Protein AF-A0A9D9C5Q1-F1 (afdb_monomer)

Radius of gyration: 19.83 Å; Cα contacts (8 Å, |Δi|>4): 151; chains: 1; bounding box: 40×35×52 Å

Nearest PDB structures (foldseek):
  8j2n-assembly2_B  TM=6.929E-01  e=1.175E-03  Mycobacterium tuberculosis H37Rv
  8a7z-assembly1_A  TM=4.307E-01  e=1.878E+00  Streptomyces virginiae
  5vn2-assembly1_D  TM=3.916E-01  e=8.211E+00  Brucella melitensis bv. 1 str. 16M

Structure (mmCIF, N/CA/C/O backbone):
data_AF-A0A9D9C5Q1-F1
#
_entry.id   AF-A0A9D9C5Q1-F1
#
loop_
_atom_site.group_PDB
_atom_site.id
_atom_site.type_symbol
_atom_site.label_atom_id
_atom_site.label_alt_id
_atom_site.label_comp_id
_atom_site.label_asym_id
_atom_site.label_entity_id
_atom_site.label_seq_id
_atom_site.pdbx_PDB_ins_code
_atom_site.Cartn_x
_atom_site.Cartn_y
_atom_site.Cartn_z
_atom_site.occupancy
_atom_site.B_iso_or_equiv
_atom_site.auth_seq_id
_atom_site.auth_comp_id
_atom_site.auth_asym_id
_atom_site.auth_atom_id
_atom_site.pdbx_PDB_model_num
ATOM 1 N N . HIS A 1 1 ? 6.067 -9.256 15.763 1.00 50.44 1 HIS A N 1
ATOM 2 C CA . HIS A 1 1 ? 7.340 -8.553 16.052 1.00 50.44 1 HIS A CA 1
ATOM 3 C C . HIS A 1 1 ? 7.356 -8.107 17.513 1.00 50.44 1 HIS A C 1
ATOM 5 O O . HIS A 1 1 ? 6.442 -7.388 17.884 1.00 50.44 1 HIS A O 1
ATOM 11 N N . LEU A 1 2 ? 8.355 -8.507 18.315 1.00 52.69 2 LEU A N 1
ATOM 12 C CA . LEU A 1 2 ? 8.392 -8.257 19.772 1.00 52.69 2 LEU A CA 1
ATOM 13 C C . LEU A 1 2 ? 8.760 -6.809 20.161 1.00 52.69 2 LEU A C 1
ATOM 15 O O . LEU A 1 2 ? 8.207 -6.280 21.116 1.00 52.69 2 LEU A O 1
ATOM 19 N N . LEU A 1 3 ? 9.631 -6.132 19.400 1.00 58.59 3 LEU A N 1
ATOM 20 C CA . LEU A 1 3 ? 10.064 -4.756 19.695 1.00 58.59 3 LEU A CA 1
ATOM 21 C C . LEU A 1 3 ? 9.799 -3.812 18.507 1.00 58.59 3 LEU A C 1
ATOM 23 O O . LEU A 1 3 ? 10.352 -3.967 17.411 1.00 58.59 3 LEU A O 1
ATOM 27 N N . ALA A 1 4 ? 8.937 -2.812 18.720 1.00 66.44 4 ALA A N 1
ATOM 28 C CA . ALA A 1 4 ? 8.548 -1.796 17.736 1.00 66.44 4 ALA A CA 1
ATOM 29 C C . ALA A 1 4 ? 9.406 -0.520 17.856 1.00 66.44 4 ALA A C 1
ATOM 31 O O . ALA A 1 4 ? 8.889 0.568 18.095 1.00 66.44 4 ALA A O 1
ATOM 32 N N . LEU A 1 5 ? 10.730 -0.656 17.726 1.00 78.06 5 LEU A N 1
ATOM 33 C CA . LEU A 1 5 ? 11.672 0.438 18.014 1.00 78.06 5 LEU A CA 1
ATOM 34 C C . LEU A 1 5 ? 11.655 1.564 16.959 1.00 78.06 5 LEU A C 1
ATOM 36 O O . LEU A 1 5 ? 11.759 2.735 17.310 1.00 78.06 5 LEU A O 1
ATOM 40 N N . GLY A 1 6 ? 11.446 1.236 15.680 1.00 84.94 6 GLY A N 1
ATOM 41 C CA . GLY A 1 6 ? 11.397 2.219 14.587 1.00 84.94 6 GLY A CA 1
ATOM 42 C C . GLY A 1 6 ? 10.001 2.799 14.330 1.00 84.94 6 GLY A C 1
ATOM 43 O O . GLY A 1 6 ? 8.997 2.122 14.557 1.00 84.94 6 GLY A O 1
ATOM 44 N N . MET A 1 7 ? 9.931 4.020 13.780 1.00 88.00 7 MET A N 1
ATOM 45 C CA . MET A 1 7 ? 8.671 4.726 13.475 1.00 88.00 7 MET A CA 1
ATOM 46 C C . MET A 1 7 ? 7.692 3.864 12.668 1.00 88.00 7 MET A C 1
ATOM 48 O O . MET A 1 7 ? 6.537 3.729 13.055 1.00 88.00 7 MET A O 1
ATOM 52 N N . PHE A 1 8 ? 8.163 3.196 11.612 1.00 86.50 8 PHE A N 1
ATOM 53 C CA . PHE A 1 8 ? 7.335 2.284 10.816 1.00 86.50 8 PHE A CA 1
ATOM 54 C C . PHE A 1 8 ? 6.688 1.175 11.663 1.00 86.50 8 PHE A C 1
ATOM 56 O O . PHE A 1 8 ? 5.486 0.933 11.562 1.00 86.50 8 PHE A O 1
ATOM 63 N N . LYS A 1 9 ? 7.467 0.527 12.542 1.00 87.75 9 LYS A N 1
ATOM 64 C CA . LYS A 1 9 ? 6.955 -0.535 13.419 1.00 87.75 9 LYS A CA 1
ATOM 65 C C . LYS A 1 9 ? 5.952 0.016 14.435 1.00 87.75 9 LYS A C 1
ATOM 67 O O . LYS A 1 9 ? 4.977 -0.668 14.729 1.00 87.75 9 LYS A O 1
ATOM 72 N N . LYS A 1 10 ? 6.171 1.234 14.949 1.00 89.94 10 LYS A N 1
ATOM 73 C CA . LYS A 1 10 ? 5.225 1.916 15.847 1.00 89.94 10 LYS A CA 1
ATOM 74 C C . LYS A 1 10 ? 3.892 2.175 15.145 1.00 89.94 10 LYS A C 1
ATOM 76 O O . LYS A 1 10 ? 2.866 1.801 15.696 1.00 89.94 10 LYS A O 1
ATOM 81 N N . ILE A 1 11 ? 3.918 2.705 13.920 1.00 90.00 11 ILE A N 1
ATOM 82 C CA . ILE A 1 11 ? 2.708 2.945 13.115 1.00 90.00 11 ILE A CA 1
ATOM 83 C C . ILE A 1 11 ? 1.949 1.633 12.879 1.00 90.00 11 ILE A C 1
ATOM 85 O O . ILE A 1 11 ? 0.745 1.576 13.113 1.00 90.00 11 ILE A O 1
ATOM 89 N N . CYS A 1 12 ? 2.644 0.565 12.469 1.00 89.25 12 CYS A N 1
ATOM 90 C CA . CYS A 1 12 ? 2.008 -0.736 12.230 1.00 89.25 12 CYS A CA 1
ATOM 91 C C . CYS A 1 12 ? 1.373 -1.302 13.505 1.00 89.25 12 CYS A C 1
ATOM 93 O O . CYS A 1 12 ? 0.223 -1.716 13.493 1.00 89.25 12 CYS A O 1
ATOM 95 N N . ARG A 1 13 ? 2.100 -1.273 14.628 1.00 91.06 13 ARG A N 1
ATOM 96 C CA . ARG A 1 13 ? 1.579 -1.725 15.923 1.00 91.06 13 ARG A CA 1
ATOM 97 C C . ARG A 1 13 ? 0.355 -0.913 16.352 1.00 91.06 13 ARG A C 1
ATOM 99 O O . ARG A 1 13 ? -0.599 -1.477 16.872 1.00 91.06 13 ARG A O 1
ATOM 106 N N . ASN A 1 14 ? 0.406 0.407 16.194 1.00 91.56 14 ASN A N 1
ATOM 107 C CA . ASN A 1 14 ? -0.691 1.288 16.582 1.00 91.56 14 ASN A CA 1
ATOM 108 C C . ASN A 1 14 ? -1.922 1.058 15.689 1.00 91.56 14 ASN A C 1
ATOM 110 O O . ASN A 1 14 ? -3.032 1.028 16.207 1.00 91.56 14 ASN A O 1
ATOM 114 N N . SER A 1 15 ? -1.718 0.793 14.394 1.00 92.31 15 SER A N 1
ATOM 115 C CA . SER A 1 15 ? -2.785 0.422 13.453 1.00 92.31 15 SER A CA 1
ATOM 116 C C . SER A 1 15 ? -3.459 -0.902 13.841 1.00 92.31 15 SER A C 1
ATOM 118 O O . SER A 1 15 ? -4.678 -0.932 13.972 1.00 92.31 15 SER A O 1
ATOM 120 N N . ASP A 1 16 ? -2.685 -1.953 14.143 1.00 93.50 16 ASP A N 1
ATOM 121 C CA . ASP A 1 16 ? -3.217 -3.249 14.602 1.00 93.50 16 ASP A CA 1
ATOM 122 C C . ASP A 1 16 ? -4.010 -3.118 15.909 1.00 93.50 16 ASP A C 1
ATOM 124 O O . ASP A 1 16 ? -5.118 -3.641 16.021 1.00 93.50 16 ASP A O 1
ATOM 128 N N . ARG A 1 17 ? -3.476 -2.377 16.889 1.00 93.25 17 ARG A N 1
ATOM 129 C CA . ARG A 1 17 ? -4.165 -2.122 18.165 1.00 93.25 17 ARG A CA 1
ATOM 130 C C . ARG A 1 17 ? -5.497 -1.418 17.955 1.00 93.25 17 ARG A C 1
ATOM 132 O O . ARG A 1 17 ? -6.490 -1.793 18.574 1.00 93.25 17 ARG A O 1
ATOM 139 N N . LEU A 1 18 ? -5.500 -0.409 17.094 1.00 94.38 18 LEU A N 1
ATOM 140 C CA . LEU A 1 18 ? -6.678 0.387 16.807 1.00 94.38 18 LEU A CA 1
ATOM 141 C C . LEU A 1 18 ? -7.744 -0.433 16.062 1.00 94.38 18 LEU A C 1
ATOM 143 O O . LEU A 1 18 ? -8.906 -0.430 16.463 1.00 94.38 18 LEU A O 1
ATOM 147 N N . ALA A 1 19 ? -7.337 -1.220 15.063 1.00 94.88 19 ALA A N 1
ATOM 148 C CA . ALA A 1 19 ? -8.210 -2.144 14.342 1.00 94.88 19 ALA A CA 1
ATOM 149 C C . ALA A 1 19 ? -8.830 -3.210 15.263 1.00 94.88 19 ALA A C 1
ATOM 151 O O . ALA A 1 19 ? -10.034 -3.452 15.206 1.00 94.88 19 ALA A O 1
ATOM 152 N N . ARG A 1 20 ? -8.034 -3.812 16.157 1.00 95.25 20 ARG A N 1
ATOM 153 C CA . ARG A 1 20 ? -8.524 -4.767 17.165 1.00 95.25 20 ARG A CA 1
ATOM 154 C C . ARG A 1 20 ? -9.552 -4.133 18.090 1.00 95.25 20 ARG A C 1
ATOM 156 O O . ARG A 1 20 ? -10.602 -4.725 18.312 1.00 95.25 20 ARG A O 1
ATOM 163 N N . ARG A 1 21 ? -9.272 -2.927 18.597 1.00 95.50 21 ARG A N 1
ATOM 164 C CA . ARG A 1 21 ? -10.190 -2.207 19.490 1.00 95.50 21 ARG A CA 1
ATOM 165 C C . ARG A 1 21 ? -11.518 -1.909 18.799 1.00 95.50 21 ARG A C 1
ATOM 167 O O . ARG A 1 21 ? -12.564 -2.148 19.388 1.00 95.50 21 ARG A O 1
ATOM 174 N N . ALA A 1 22 ? -11.474 -1.459 17.547 1.00 96.19 22 ALA A N 1
ATOM 175 C CA . ALA A 1 22 ? -12.665 -1.233 16.731 1.00 96.19 22 ALA A CA 1
ATOM 176 C C . ALA A 1 22 ? -13.520 -2.497 16.516 1.00 96.19 22 ALA A C 1
ATOM 178 O O . ALA A 1 22 ? -14.720 -2.395 16.293 1.00 96.19 22 ALA A O 1
ATOM 179 N N . LEU A 1 23 ? -12.912 -3.682 16.599 1.00 96.00 23 LEU A N 1
ATOM 180 C CA . LEU A 1 23 ? -13.581 -4.979 16.476 1.00 96.00 23 LEU A CA 1
ATOM 181 C C . LEU A 1 23 ? -13.872 -5.647 17.831 1.00 96.00 23 LEU A C 1
ATOM 183 O O . LEU A 1 23 ? -14.248 -6.815 17.862 1.00 96.00 23 LEU A O 1
ATOM 187 N N . GLY A 1 24 ? -13.659 -4.955 18.958 1.00 96.06 24 GLY A N 1
ATOM 188 C CA . GLY A 1 24 ? -13.849 -5.526 20.298 1.00 96.06 24 GLY A CA 1
ATOM 189 C C . GLY A 1 24 ? -12.860 -6.646 20.655 1.00 96.06 24 GLY A C 1
ATOM 190 O O . GLY A 1 24 ? -13.086 -7.412 21.590 1.00 96.06 24 GLY A O 1
ATOM 191 N N . MET A 1 25 ? -11.754 -6.768 19.920 1.00 95.75 25 MET A N 1
ATOM 192 C CA . MET A 1 25 ? -10.751 -7.809 20.129 1.00 95.75 25 MET A CA 1
ATOM 193 C C . MET A 1 25 ? -9.762 -7.422 21.231 1.00 95.75 25 MET A C 1
ATOM 195 O O . MET A 1 25 ? -9.384 -6.258 21.386 1.00 95.75 25 MET A O 1
ATOM 199 N N . LYS A 1 26 ? -9.247 -8.429 21.946 1.00 93.94 26 LYS A N 1
ATOM 200 C CA . LYS A 1 26 ? -8.183 -8.226 22.936 1.00 93.94 26 LYS A CA 1
ATOM 201 C C . LYS A 1 26 ? -6.887 -7.723 22.268 1.00 93.94 26 LYS A C 1
ATOM 203 O O . LYS A 1 26 ? -6.571 -8.132 21.141 1.00 93.94 26 LYS A O 1
ATOM 208 N N . PRO A 1 27 ? -6.097 -6.882 22.961 1.00 89.56 27 PRO A N 1
ATOM 209 C CA . PRO A 1 27 ? -4.765 -6.499 22.508 1.00 89.56 27 PRO A CA 1
ATOM 210 C C . PRO A 1 27 ? -3.864 -7.718 22.289 1.00 89.56 27 PRO A C 1
ATOM 212 O O . PRO A 1 27 ? -3.971 -8.717 22.996 1.00 89.56 27 PRO A O 1
ATOM 215 N N . SER A 1 28 ? -2.934 -7.611 21.339 1.00 88.25 28 SER A N 1
ATOM 216 C CA . SER A 1 28 ? -1.934 -8.644 21.061 1.00 88.25 28 SER A CA 1
ATOM 217 C C . SER A 1 28 ? -0.524 -8.046 21.080 1.00 88.25 28 SER A C 1
ATOM 219 O O . SER A 1 28 ? -0.319 -6.947 20.552 1.00 88.25 28 SER A O 1
ATOM 221 N N . PRO A 1 29 ? 0.478 -8.749 21.641 1.00 83.12 29 PRO A N 1
ATOM 222 C CA . PRO A 1 29 ? 1.881 -8.376 21.471 1.00 83.12 29 PRO A CA 1
ATOM 223 C C . PRO A 1 29 ? 2.390 -8.689 20.053 1.00 83.12 29 PRO A C 1
ATOM 225 O O . PRO A 1 29 ? 3.434 -8.189 19.631 1.00 83.12 29 PRO A O 1
ATOM 228 N N . ILE A 1 30 ? 1.653 -9.506 19.294 1.00 84.19 30 ILE A N 1
ATOM 229 C CA . ILE A 1 30 ? 1.976 -9.909 17.928 1.00 84.19 30 ILE A CA 1
ATOM 230 C C . ILE A 1 30 ? 1.000 -9.231 16.968 1.00 84.19 30 ILE A C 1
ATOM 232 O O . ILE A 1 30 ? -0.203 -9.489 16.999 1.00 84.19 30 ILE A O 1
ATOM 236 N N . PHE A 1 31 ? 1.547 -8.411 16.078 1.00 83.62 31 PHE A N 1
ATOM 237 C CA . PHE A 1 31 ? 0.837 -7.869 14.928 1.00 83.62 31 PHE A CA 1
ATOM 238 C C . PHE A 1 31 ? 1.415 -8.452 13.637 1.00 83.62 31 PHE A C 1
ATOM 240 O O . PHE A 1 31 ? 2.629 -8.675 13.520 1.00 83.62 31 PHE A O 1
ATOM 247 N N . MET A 1 32 ? 0.523 -8.706 12.686 1.00 73.62 32 MET A N 1
ATOM 248 C CA . MET A 1 32 ? 0.842 -9.155 11.336 1.00 73.62 32 MET A CA 1
ATOM 249 C C . MET A 1 32 ? 1.029 -7.934 10.439 1.00 73.62 32 MET A C 1
ATOM 251 O O . MET A 1 32 ? 0.356 -6.924 10.610 1.00 73.62 32 MET A O 1
ATOM 255 N N . ARG A 1 33 ? 1.932 -8.014 9.460 1.00 80.19 33 ARG A N 1
ATOM 256 C CA . ARG A 1 33 ? 2.059 -6.975 8.433 1.00 80.19 33 ARG A CA 1
ATOM 257 C C . ARG A 1 33 ? 1.942 -7.607 7.065 1.00 80.19 33 ARG A C 1
ATOM 259 O O . ARG A 1 33 ? 2.845 -8.305 6.609 1.00 80.19 33 ARG A O 1
ATOM 266 N N . GLN A 1 34 ? 0.829 -7.326 6.406 1.00 70.12 34 GLN A N 1
ATOM 267 C CA . GLN A 1 34 ? 0.617 -7.773 5.041 1.00 70.12 34 GLN A CA 1
ATOM 268 C C . GLN A 1 34 ? 1.532 -7.051 4.062 1.00 70.12 34 GLN A C 1
ATOM 270 O O . GLN A 1 34 ? 1.952 -5.907 4.281 1.00 70.12 34 GLN A O 1
ATOM 275 N N . GLN A 1 35 ? 1.802 -7.728 2.949 1.00 67.81 35 GLN A N 1
ATOM 276 C CA . GLN A 1 35 ? 2.536 -7.148 1.838 1.00 67.81 35 GLN A CA 1
ATOM 277 C C . GLN A 1 35 ? 1.718 -6.006 1.228 1.00 67.81 35 GLN A C 1
ATOM 279 O O . GLN A 1 35 ? 0.567 -6.189 0.853 1.00 67.81 35 GLN A O 1
ATOM 284 N N . HIS A 1 36 ? 2.329 -4.827 1.120 1.00 65.94 36 HIS A N 1
ATOM 285 C CA . HIS A 1 36 ? 1.654 -3.591 0.711 1.00 65.94 36 HIS A CA 1
ATOM 286 C C . HIS A 1 36 ? 1.067 -3.626 -0.712 1.00 65.94 36 HIS A C 1
ATOM 288 O O . HIS A 1 36 ? 0.181 -2.840 -1.010 1.00 65.94 36 HIS A O 1
ATOM 294 N N . ILE A 1 37 ? 1.542 -4.528 -1.577 1.00 63.75 37 ILE A N 1
ATOM 295 C CA . ILE A 1 37 ? 1.176 -4.576 -3.004 1.00 63.75 37 ILE A CA 1
ATOM 296 C C . ILE A 1 37 ? -0.200 -5.225 -3.226 1.00 63.75 37 ILE A C 1
ATOM 298 O O . ILE A 1 37 ? -0.836 -4.982 -4.244 1.00 63.75 37 ILE A O 1
ATOM 302 N N . CYS A 1 38 ? -0.674 -6.052 -2.289 1.00 66.31 38 CYS A N 1
ATOM 303 C CA . CYS A 1 38 ? -1.861 -6.891 -2.495 1.00 66.31 38 CYS A CA 1
ATOM 304 C C . CYS A 1 38 ? -2.876 -6.777 -1.363 1.00 66.31 38 CYS A C 1
ATOM 306 O O . CYS A 1 38 ? -3.570 -7.746 -1.071 1.00 66.31 38 CYS A O 1
ATOM 308 N N . ALA A 1 39 ? -2.920 -5.638 -0.682 1.00 70.88 39 ALA A N 1
ATOM 309 C CA . ALA A 1 39 ? -3.894 -5.415 0.371 1.00 70.88 39 ALA A CA 1
ATOM 310 C C . ALA A 1 39 ? -5.105 -4.692 -0.238 1.00 70.88 39 ALA A C 1
ATOM 312 O O . ALA A 1 39 ? -5.027 -3.475 -0.431 1.00 70.88 39 ALA 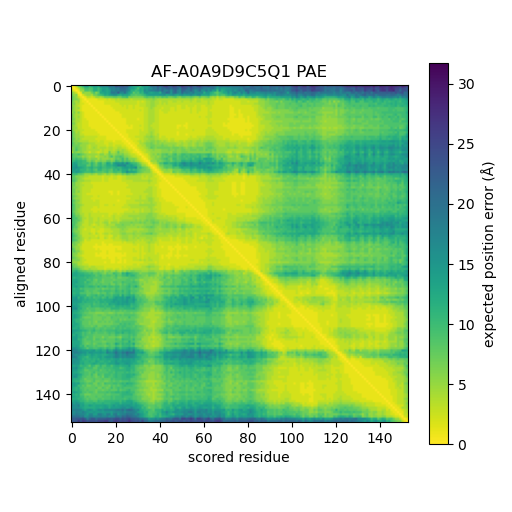A O 1
ATOM 313 N N . PRO A 1 40 ? -6.195 -5.397 -0.607 1.00 71.88 40 PRO A N 1
ATOM 314 C CA . PRO A 1 40 ? -7.395 -4.717 -1.068 1.00 71.88 40 PRO A CA 1
ATOM 315 C C . PRO A 1 40 ? -7.922 -3.841 0.071 1.00 71.88 40 PRO A C 1
ATOM 317 O O . PRO A 1 40 ? -8.038 -4.302 1.202 1.00 71.88 40 PRO A O 1
ATOM 320 N N . MET A 1 41 ? -8.237 -2.583 -0.227 1.00 85.38 41 MET A N 1
ATOM 321 C CA . MET A 1 41 ? -8.990 -1.712 0.676 1.00 85.38 41 MET A CA 1
ATOM 322 C C . MET A 1 41 ? -10.401 -1.589 0.112 1.00 85.38 41 MET A C 1
ATOM 324 O O . MET A 1 41 ? -10.658 -0.781 -0.780 1.00 85.38 41 MET A O 1
ATOM 328 N N . LEU A 1 42 ? -11.311 -2.443 0.585 1.00 90.19 42 LEU A N 1
ATOM 329 C CA . LEU A 1 42 ? -12.717 -2.361 0.199 1.00 90.19 42 LEU A CA 1
ATOM 330 C C . LEU A 1 42 ? -13.277 -1.021 0.677 1.00 90.19 42 LEU A C 1
ATOM 332 O O . LEU A 1 42 ? -13.129 -0.657 1.846 1.00 90.19 42 LEU A O 1
ATOM 336 N N . ARG A 1 43 ? -13.934 -0.289 -0.229 1.00 93.50 43 ARG A N 1
ATOM 337 C CA . ARG A 1 43 ? -14.499 1.037 0.062 1.00 93.50 43 ARG A CA 1
ATOM 338 C C . ARG A 1 43 ? -15.437 0.990 1.264 1.00 93.50 43 ARG A C 1
ATOM 340 O O . ARG A 1 43 ? -15.293 1.803 2.168 1.00 93.50 43 ARG A O 1
ATOM 347 N N . THR A 1 44 ? -16.361 0.031 1.280 1.00 95.31 44 THR A N 1
ATOM 348 C CA . THR A 1 44 ? -17.364 -0.121 2.343 1.00 95.31 44 THR A CA 1
ATOM 349 C C . THR A 1 44 ? -16.709 -0.329 3.704 1.00 95.31 44 THR A C 1
ATOM 351 O O . THR A 1 44 ? -17.019 0.376 4.655 1.00 95.31 44 THR A O 1
ATOM 354 N N . GLU A 1 45 ? -15.730 -1.228 3.785 1.00 95.00 45 GLU A N 1
ATOM 355 C CA . GLU A 1 45 ? -15.009 -1.508 5.030 1.00 95.00 45 GLU A CA 1
ATOM 356 C C . GLU A 1 45 ? -14.164 -0.323 5.484 1.00 95.00 45 GLU A C 1
ATOM 358 O O . GLU A 1 45 ? -14.105 -0.014 6.673 1.00 95.00 45 GLU A O 1
ATOM 363 N N . SER A 1 46 ? -13.562 0.381 4.526 1.00 94.88 46 SER A N 1
ATOM 364 C CA . SER A 1 46 ? -12.770 1.572 4.812 1.00 94.88 46 SER A CA 1
ATOM 365 C C . SER A 1 46 ? -13.642 2.709 5.346 1.00 94.88 46 SER A C 1
ATOM 367 O O . SER A 1 46 ? -13.256 3.399 6.288 1.00 94.88 46 SER A O 1
ATOM 369 N N . GLN A 1 47 ? -14.844 2.869 4.788 1.00 96.75 47 GLN A N 1
ATOM 370 C CA . GLN A 1 47 ? -15.831 3.826 5.274 1.00 96.75 47 GLN A CA 1
ATOM 371 C C . GLN A 1 47 ? -16.327 3.456 6.673 1.00 96.75 47 GLN A C 1
ATOM 373 O O . GLN A 1 47 ? -16.418 4.332 7.527 1.00 96.75 47 GLN A O 1
ATOM 378 N N . ASN A 1 48 ? -16.603 2.175 6.927 1.00 96.75 48 ASN A N 1
ATOM 379 C CA . ASN A 1 48 ? -17.090 1.702 8.222 1.00 96.75 48 ASN A CA 1
ATOM 380 C C . ASN A 1 48 ? -16.100 2.024 9.347 1.00 96.75 48 ASN A C 1
ATOM 382 O O . ASN A 1 48 ? -16.475 2.640 10.345 1.00 96.75 48 ASN A O 1
ATOM 386 N N . ILE A 1 49 ? -14.825 1.660 9.173 1.00 96.38 49 ILE A N 1
ATOM 387 C CA . ILE A 1 49 ? -13.802 1.926 10.192 1.00 96.38 49 ILE A CA 1
ATOM 388 C C . ILE A 1 49 ? -13.501 3.421 10.335 1.00 96.38 49 ILE A C 1
ATOM 390 O O . ILE A 1 49 ? -13.265 3.885 11.449 1.00 96.38 49 ILE A O 1
ATOM 394 N N . TYR A 1 50 ? -13.560 4.189 9.240 1.00 96.50 50 TYR A N 1
ATOM 395 C CA . TYR A 1 50 ? -13.433 5.643 9.307 1.00 96.50 50 TYR A CA 1
ATOM 396 C C . TYR A 1 50 ? -14.564 6.262 10.126 1.00 96.50 50 TYR A C 1
ATOM 398 O O . TYR A 1 50 ? -14.292 7.068 11.005 1.00 96.50 50 TYR A O 1
ATOM 406 N N . THR A 1 51 ? -15.817 5.871 9.880 1.00 97.62 51 THR A N 1
ATOM 407 C CA . THR A 1 51 ? -16.971 6.372 10.636 1.00 97.62 51 THR A CA 1
ATOM 408 C C . THR A 1 51 ? -16.852 6.026 12.120 1.00 97.62 51 THR A C 1
ATOM 410 O O . THR A 1 51 ? -17.088 6.886 12.962 1.00 97.62 51 THR A O 1
ATOM 413 N N . LEU A 1 52 ? -16.432 4.800 12.446 1.00 97.06 52 LEU A N 1
ATOM 414 C CA . LEU A 1 52 ? -16.290 4.338 13.828 1.00 97.06 52 LEU A CA 1
ATOM 415 C C . LEU A 1 52 ? -15.185 5.071 14.606 1.00 97.06 52 LEU A C 1
ATOM 417 O O . LEU A 1 52 ? -15.313 5.280 15.807 1.00 97.06 52 LEU A O 1
ATOM 421 N N . LEU A 1 53 ? -14.091 5.434 13.935 1.00 96.56 53 LEU A N 1
ATOM 422 C CA . LEU A 1 53 ? -12.905 6.031 14.559 1.00 96.56 53 LEU A CA 1
ATOM 423 C C . LEU A 1 53 ? -12.684 7.488 14.147 1.00 96.56 53 LEU A C 1
ATOM 425 O O . LEU A 1 53 ? -11.573 8.006 14.279 1.00 96.56 53 LEU A O 1
ATOM 429 N N . LYS A 1 54 ? -13.723 8.141 13.621 1.00 96.12 54 LYS A N 1
ATOM 430 C CA . LYS A 1 54 ? -13.627 9.448 12.966 1.00 96.12 54 LYS A CA 1
ATOM 431 C C . LYS A 1 54 ? -12.909 10.467 13.842 1.00 96.12 54 LYS A C 1
ATOM 433 O O . LYS A 1 54 ? -11.952 11.087 13.386 1.00 96.12 54 LYS A O 1
ATOM 438 N N . ASP A 1 55 ? -13.339 10.593 15.090 1.00 95.62 55 ASP A N 1
ATOM 439 C CA . ASP A 1 55 ? -12.831 11.620 15.996 1.00 95.62 55 ASP A CA 1
ATOM 440 C C . ASP A 1 55 ? -11.348 11.417 16.312 1.00 95.62 55 ASP A C 1
ATOM 442 O O . ASP A 1 55 ? -10.575 12.366 16.247 1.00 95.62 55 ASP A O 1
ATOM 446 N N . GLU A 1 56 ? -10.915 10.179 16.549 1.00 93.50 56 GLU A N 1
ATOM 447 C CA . GLU A 1 56 ? -9.510 9.862 16.827 1.00 93.50 56 GLU A CA 1
ATOM 448 C C . GLU A 1 56 ? -8.621 10.000 15.587 1.00 93.50 56 GLU A C 1
ATOM 450 O O . GLU A 1 56 ? -7.482 10.465 15.674 1.00 93.50 56 GLU A O 1
ATOM 455 N N . ILE A 1 57 ? -9.133 9.623 14.409 1.00 94.25 57 ILE A N 1
ATOM 456 C CA . ILE A 1 57 ? -8.427 9.837 13.143 1.00 94.25 57 ILE A CA 1
ATOM 457 C C . ILE A 1 57 ? -8.205 11.336 12.944 1.00 94.25 57 ILE A C 1
ATOM 459 O O . ILE A 1 57 ? -7.067 11.749 12.717 1.00 94.25 57 ILE A O 1
ATOM 463 N N . LEU A 1 58 ? -9.259 12.146 13.070 1.00 94.88 58 LEU A N 1
ATOM 464 C CA . LEU A 1 58 ? -9.191 13.592 12.869 1.00 94.88 58 LEU A CA 1
ATOM 465 C C . LEU A 1 58 ? -8.326 14.283 13.928 1.00 94.88 58 LEU A C 1
ATOM 467 O O . LEU A 1 58 ? -7.497 15.120 13.576 1.00 94.88 58 LEU A O 1
ATOM 471 N N . SER A 1 59 ? -8.444 13.893 15.200 1.00 94.44 59 SER A N 1
ATOM 472 C CA . SER A 1 59 ? -7.639 14.464 16.286 1.00 94.44 59 SER A CA 1
ATOM 473 C C . SER A 1 59 ? -6.157 14.111 16.174 1.00 94.44 59 SER A C 1
ATOM 475 O O . SER A 1 59 ? -5.312 14.787 16.753 1.00 94.44 59 SER A O 1
ATOM 477 N N . SER A 1 60 ? -5.823 13.038 15.456 1.00 92.88 60 SER A N 1
ATOM 478 C CA . SER A 1 60 ? -4.437 12.623 15.259 1.00 92.88 60 SER A CA 1
ATOM 479 C C . SER A 1 60 ? -3.727 13.361 14.128 1.00 92.88 60 SER A C 1
ATOM 481 O O . SER A 1 60 ? -2.522 13.177 13.996 1.00 92.88 60 SER A O 1
ATOM 483 N N . LEU A 1 61 ? -4.418 14.139 13.285 1.00 91.75 61 LEU A N 1
ATOM 484 C CA . LEU A 1 61 ? -3.831 14.713 12.072 1.00 91.75 61 LEU A CA 1
ATOM 485 C C . LEU A 1 61 ? 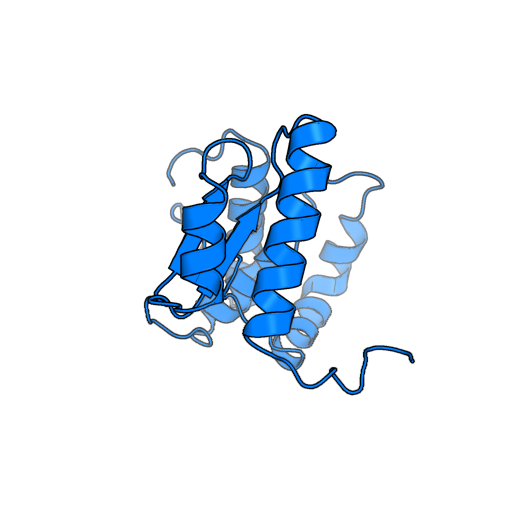-2.717 15.721 12.385 1.00 91.75 61 LEU A C 1
ATOM 487 O O . LEU A 1 61 ? -2.857 16.621 13.206 1.00 91.75 61 LEU A O 1
ATOM 491 N N . THR A 1 62 ? -1.600 15.587 11.674 1.00 92.56 62 THR A N 1
ATOM 492 C CA . THR A 1 62 ? -0.421 16.450 11.803 1.00 92.56 62 THR A CA 1
ATOM 493 C C . THR A 1 62 ? 0.103 16.837 10.423 1.00 92.56 62 THR A C 1
ATOM 495 O O . THR A 1 62 ? -0.120 16.122 9.447 1.00 92.56 62 THR A O 1
ATOM 498 N N . ARG A 1 63 ? 0.842 17.955 10.324 1.00 91.12 63 ARG A N 1
ATOM 499 C CA . ARG A 1 63 ? 1.439 18.410 9.047 1.00 91.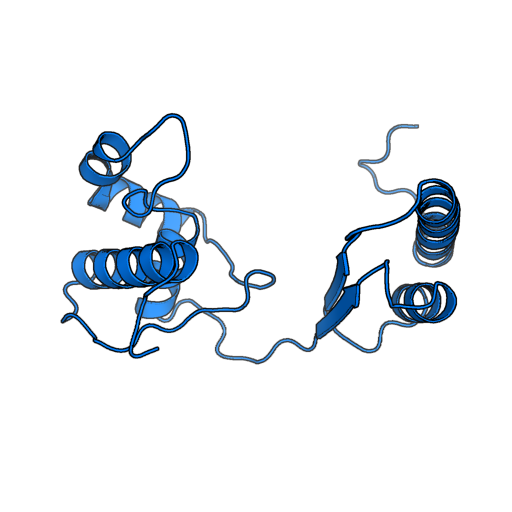12 63 ARG A CA 1
ATOM 500 C C . ARG A 1 63 ? 2.400 17.384 8.446 1.00 91.12 63 ARG A C 1
ATOM 502 O O . ARG A 1 63 ? 2.504 17.267 7.231 1.00 91.12 63 ARG A O 1
ATOM 509 N N . THR A 1 64 ? 3.118 16.661 9.299 1.00 88.00 64 THR A N 1
ATOM 510 C CA . THR A 1 64 ? 4.040 15.593 8.913 1.00 88.00 64 THR A CA 1
ATOM 511 C C . THR A 1 64 ? 3.657 14.303 9.614 1.00 88.00 64 THR A C 1
ATOM 513 O O . THR A 1 64 ? 3.078 14.321 10.699 1.00 88.00 64 THR A O 1
ATOM 516 N N . ARG A 1 65 ? 3.975 13.166 8.991 1.00 84.88 65 ARG A N 1
ATOM 517 C CA . ARG A 1 65 ? 3.647 11.859 9.557 1.00 84.88 65 ARG A CA 1
ATOM 518 C C . ARG A 1 65 ? 4.441 11.598 10.839 1.00 84.88 65 ARG A C 1
ATOM 520 O O . ARG A 1 65 ? 5.669 11.609 10.831 1.00 84.88 65 ARG A O 1
ATOM 527 N N . THR A 1 66 ? 3.729 11.243 11.892 1.00 89.69 66 THR A N 1
ATOM 528 C CA . THR A 1 66 ? 4.225 10.816 13.196 1.00 89.69 66 THR A CA 1
ATOM 529 C C . THR A 1 66 ? 3.848 9.355 13.462 1.00 89.69 66 THR A C 1
ATOM 531 O O . THR A 1 66 ? 3.174 8.696 12.669 1.00 89.69 66 THR A O 1
ATOM 534 N N . ALA A 1 67 ? 4.298 8.814 14.596 1.00 87.44 67 ALA A N 1
ATOM 535 C CA . ALA A 1 67 ? 3.935 7.462 15.011 1.00 87.44 67 ALA A CA 1
ATOM 536 C C . ALA A 1 67 ? 2.480 7.335 15.505 1.00 87.44 67 ALA A C 1
ATOM 538 O O . ALA A 1 67 ? 1.994 6.208 15.627 1.00 87.44 67 ALA A O 1
ATOM 539 N N . SER A 1 68 ? 1.813 8.446 15.833 1.00 86.75 68 SER A N 1
ATOM 540 C CA . SER A 1 68 ? 0.439 8.456 16.344 1.00 86.75 68 SER A CA 1
ATOM 541 C C . SER A 1 68 ? -0.612 8.530 15.242 1.00 86.75 68 SER A C 1
ATOM 543 O O . SER A 1 68 ? -1.737 8.118 15.498 1.00 86.75 68 SER A O 1
ATOM 545 N N . ASN A 1 69 ? -0.272 8.988 14.030 1.00 90.81 69 ASN A N 1
ATOM 546 C CA . ASN A 1 69 ? -1.251 9.026 1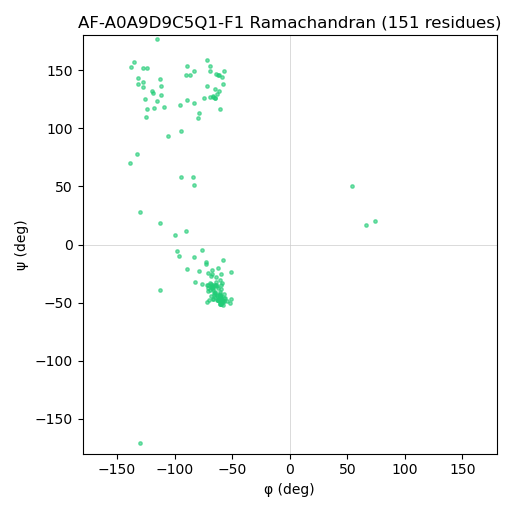2.946 1.00 90.81 69 ASN A CA 1
ATOM 547 C C . ASN A 1 69 ? -1.650 7.597 12.532 1.00 90.81 69 ASN A C 1
ATOM 549 O O . ASN A 1 69 ? -0.773 6.797 12.166 1.00 90.81 69 ASN A O 1
ATOM 553 N N . PRO A 1 70 ? -2.951 7.272 12.491 1.00 89.38 70 PRO A N 1
ATOM 554 C CA . PRO A 1 70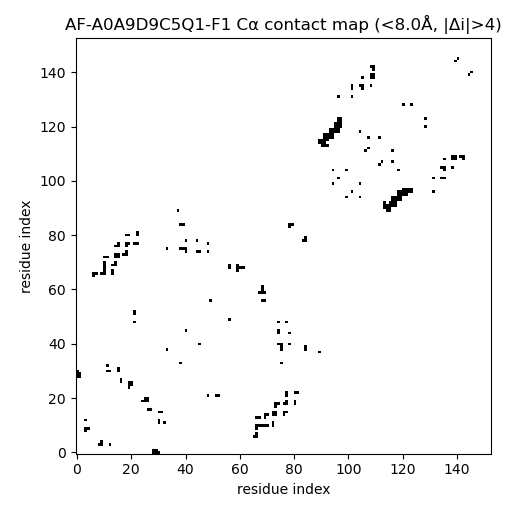 ? -3.448 6.170 11.693 1.00 89.38 70 PRO A CA 1
ATOM 555 C C . PRO A 1 70 ? -3.087 6.403 10.224 1.00 89.38 70 PRO A C 1
ATOM 557 O O . PRO A 1 70 ? -3.056 7.527 9.729 1.00 89.38 70 PRO A O 1
ATOM 560 N N . THR A 1 71 ? -2.777 5.324 9.518 1.00 90.12 71 THR A N 1
ATOM 561 C CA . THR A 1 71 ? -2.386 5.369 8.101 1.00 90.12 71 THR A CA 1
ATOM 562 C C . THR A 1 71 ? -3.205 4.348 7.319 1.00 90.12 71 THR A C 1
ATOM 564 O O . THR A 1 71 ? -4.094 3.709 7.886 1.00 90.12 71 THR A O 1
ATOM 567 N N . GLN A 1 72 ? -2.868 4.107 6.047 1.00 89.44 72 GLN A N 1
ATOM 568 C CA . GLN A 1 72 ? -3.482 3.041 5.250 1.00 89.44 72 GLN A CA 1
ATOM 569 C C . GLN A 1 72 ? -3.455 1.668 5.954 1.00 89.44 72 GLN A C 1
ATOM 571 O O . GLN A 1 72 ? -4.282 0.804 5.684 1.00 89.44 72 GLN A O 1
ATOM 576 N N . TYR A 1 73 ? -2.516 1.466 6.885 1.00 90.69 73 TYR A N 1
ATOM 577 C CA . TYR A 1 73 ? -2.403 0.231 7.652 1.00 90.69 73 TYR A CA 1
ATOM 578 C C . TYR A 1 73 ? -3.608 -0.046 8.551 1.00 90.69 73 TYR A C 1
ATOM 580 O O . TYR A 1 73 ? -3.964 -1.211 8.669 1.00 90.69 73 TYR A O 1
ATOM 588 N N . LEU A 1 74 ? -4.282 0.975 9.095 1.00 93.25 74 LEU A N 1
ATOM 589 C CA . LEU A 1 74 ? -5.498 0.785 9.898 1.00 93.25 74 LEU A CA 1
ATOM 590 C C . LEU A 1 74 ? -6.572 0.038 9.099 1.00 93.25 74 LEU A C 1
ATOM 592 O O . LEU A 1 74 ? -7.129 -0.948 9.572 1.00 93.25 74 LEU A O 1
ATOM 596 N N . PHE A 1 75 ? -6.829 0.492 7.875 1.00 92.81 75 PHE A N 1
ATOM 597 C CA . PHE A 1 75 ? -7.862 -0.072 7.007 1.00 92.81 75 PHE A CA 1
ATOM 598 C C . PHE A 1 75 ? -7.544 -1.518 6.612 1.00 92.81 75 PHE A C 1
ATOM 600 O O . PHE A 1 75 ? -8.417 -2.384 6.634 1.00 92.81 75 PHE A O 1
ATOM 607 N N . ILE A 1 76 ? -6.271 -1.794 6.322 1.00 91.12 76 ILE A N 1
ATOM 608 C CA . ILE A 1 76 ? -5.797 -3.139 5.980 1.00 91.12 76 ILE A CA 1
ATOM 609 C C . ILE A 1 76 ? -5.905 -4.079 7.186 1.00 91.12 76 ILE A C 1
ATOM 611 O O . ILE A 1 76 ? -6.398 -5.197 7.051 1.00 91.12 76 ILE A O 1
ATOM 615 N N . ASP A 1 77 ? -5.459 -3.635 8.362 1.00 91.50 77 ASP A N 1
ATOM 616 C CA . ASP A 1 77 ? -5.465 -4.453 9.576 1.00 91.50 77 ASP A CA 1
ATOM 617 C C . ASP A 1 77 ? -6.911 -4.720 10.038 1.00 91.50 77 ASP A C 1
ATOM 619 O O . ASP A 1 77 ? -7.226 -5.829 10.465 1.00 91.50 77 ASP A O 1
ATOM 623 N N . TYR A 1 78 ? -7.821 -3.753 9.870 1.00 93.38 78 TYR A N 1
ATOM 624 C CA . TYR A 1 78 ? -9.255 -3.925 10.124 1.00 93.38 78 TYR A CA 1
ATOM 625 C C . TYR A 1 78 ? -9.873 -5.011 9.238 1.00 93.38 78 TYR A C 1
ATOM 627 O O . TYR A 1 78 ? -10.488 -5.952 9.741 1.00 93.38 78 TYR A O 1
ATOM 635 N N . MET A 1 79 ? -9.654 -4.937 7.924 1.00 91.50 79 MET A N 1
ATOM 636 C CA . MET A 1 79 ? -10.137 -5.964 6.999 1.00 91.50 79 MET A CA 1
ATOM 637 C C . MET A 1 79 ? -9.514 -7.335 7.272 1.00 91.50 79 MET A C 1
ATOM 639 O O . MET A 1 79 ? -10.198 -8.353 7.158 1.00 91.50 79 MET A O 1
ATOM 643 N N . TYR A 1 80 ? -8.233 -7.371 7.650 1.00 89.94 80 TYR A N 1
ATOM 644 C CA . TYR A 1 80 ? -7.556 -8.609 8.021 1.00 89.94 80 TYR A CA 1
ATOM 645 C C . TYR A 1 80 ? -8.233 -9.280 9.213 1.00 89.94 80 TYR A C 1
ATOM 647 O O . TYR A 1 80 ? -8.580 -10.456 9.143 1.00 89.94 80 TYR A O 1
ATOM 655 N N . HIS A 1 81 ? -8.454 -8.522 10.288 1.00 91.44 81 HIS A N 1
ATOM 656 C CA . HIS A 1 81 ? -9.070 -9.034 11.509 1.00 91.44 81 HIS A CA 1
ATOM 657 C C . HIS A 1 81 ? -10.542 -9.419 11.317 1.00 91.44 81 HIS A C 1
ATOM 659 O O . HIS A 1 81 ? -11.018 -10.317 12.004 1.00 91.44 81 HIS A O 1
ATOM 665 N N . LYS A 1 82 ? -11.242 -8.826 10.339 1.00 91.62 82 LYS A N 1
ATOM 666 C CA . LYS A 1 82 ? -12.577 -9.271 9.895 1.00 91.62 82 LYS A CA 1
ATOM 667 C C . LYS A 1 82 ? -12.573 -10.533 9.022 1.00 91.62 82 LYS A C 1
ATOM 669 O O . LYS A 1 82 ? -13.645 -10.999 8.650 1.00 91.62 82 LYS A O 1
ATOM 674 N N . GLY A 1 83 ? -11.408 -11.067 8.651 1.00 89.50 83 GLY A N 1
ATOM 675 C CA . GLY A 1 83 ? -11.310 -12.232 7.766 1.00 89.50 83 GLY A CA 1
ATOM 676 C C . GLY A 1 83 ? -11.628 -11.931 6.297 1.00 89.50 83 GLY A C 1
ATOM 677 O O . GLY A 1 83 ? -11.922 -12.844 5.536 1.00 89.50 83 GLY A O 1
ATOM 678 N N . LEU A 1 84 ? -11.559 -10.664 5.874 1.00 87.88 84 LEU A N 1
ATOM 679 C CA . LEU A 1 84 ? -11.917 -10.229 4.515 1.00 87.88 84 LEU A CA 1
ATOM 680 C C . LEU A 1 84 ? -10.742 -10.260 3.530 1.00 87.88 84 LEU A C 1
ATOM 682 O O . LEU A 1 84 ? -10.821 -9.689 2.442 1.00 87.88 84 LEU A O 1
ATOM 686 N N . ILE A 1 85 ? -9.624 -10.873 3.916 1.00 82.12 85 ILE A N 1
ATOM 687 C CA . ILE A 1 85 ? -8.404 -10.878 3.110 1.00 82.12 85 ILE A CA 1
ATOM 688 C C . ILE A 1 85 ? -8.123 -12.283 2.603 1.00 82.12 85 ILE A C 1
ATOM 690 O O . ILE A 1 85 ? -8.226 -13.259 3.340 1.00 82.12 85 ILE A O 1
ATOM 694 N N . ILE A 1 86 ? -7.748 -12.358 1.325 1.00 74.38 86 ILE A N 1
ATOM 695 C CA . ILE A 1 86 ? -7.387 -13.600 0.650 1.00 74.38 86 ILE A CA 1
ATOM 696 C C . ILE A 1 86 ? -6.178 -14.206 1.366 1.00 74.38 86 ILE A C 1
ATOM 698 O O . ILE A 1 86 ? -5.090 -13.623 1.377 1.00 74.38 86 ILE A O 1
ATOM 702 N N . ASN A 1 87 ? -6.363 -15.390 1.946 1.00 75.44 87 ASN A N 1
ATOM 703 C CA . ASN A 1 87 ? -5.309 -16.130 2.634 1.00 75.44 87 ASN A CA 1
ATOM 704 C C . ASN A 1 87 ? -4.450 -16.935 1.645 1.00 75.44 87 ASN A C 1
ATOM 706 O O . ASN A 1 87 ? -4.255 -18.139 1.79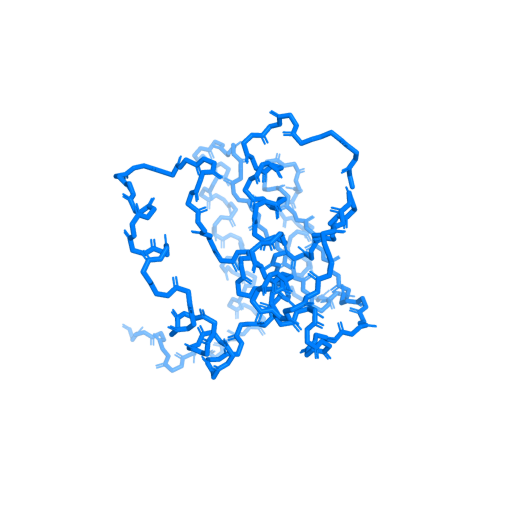0 1.00 75.44 87 ASN A O 1
ATOM 710 N N . GLU A 1 88 ? -3.955 -16.268 0.605 1.00 78.06 88 GLU A N 1
ATOM 711 C CA . GLU A 1 88 ? -3.129 -16.893 -0.420 1.00 78.06 88 GLU A CA 1
ATOM 712 C C . GLU A 1 88 ? -1.877 -16.074 -0.688 1.00 78.06 88 GLU A C 1
ATOM 714 O O . GLU A 1 88 ? -1.866 -14.839 -0.716 1.00 78.06 88 GLU A O 1
ATOM 719 N N . ARG A 1 89 ? -0.782 -16.784 -0.948 1.00 77.38 89 ARG A N 1
ATOM 720 C CA . ARG A 1 89 ? 0.457 -16.143 -1.358 1.00 77.38 89 ARG A CA 1
ATOM 721 C C . ARG A 1 89 ? 0.389 -15.800 -2.841 1.00 77.38 89 ARG A C 1
ATOM 723 O O . ARG A 1 89 ? 0.554 -16.664 -3.697 1.00 77.38 89 ARG A O 1
ATOM 730 N N . ILE A 1 90 ? 0.286 -14.513 -3.153 1.00 81.50 90 ILE A N 1
ATOM 731 C CA . ILE A 1 90 ? 0.417 -14.046 -4.535 1.00 81.50 90 ILE A CA 1
ATOM 732 C C . ILE A 1 90 ? 1.893 -14.087 -4.951 1.00 81.50 90 ILE A C 1
ATOM 734 O O . ILE A 1 90 ? 2.781 -13.547 -4.279 1.00 81.50 90 ILE A O 1
ATOM 738 N N . SER A 1 91 ? 2.173 -14.759 -6.072 1.00 87.31 91 SER A N 1
ATOM 739 C CA . SER A 1 91 ? 3.528 -14.865 -6.608 1.00 87.31 91 SER A CA 1
ATOM 740 C C . SER A 1 91 ? 3.996 -13.506 -7.136 1.00 87.31 91 SER A C 1
ATOM 742 O O . SER A 1 91 ? 3.321 -12.860 -7.938 1.00 87.31 91 SER A O 1
ATOM 744 N N . LYS A 1 92 ? 5.166 -13.057 -6.675 1.00 87.88 92 LYS A N 1
ATOM 745 C CA . LYS A 1 92 ? 5.670 -11.710 -6.960 1.00 87.88 92 LYS A CA 1
ATOM 746 C C . LYS A 1 92 ? 7.158 -11.698 -7.281 1.00 87.88 92 LYS A C 1
ATOM 748 O O . LYS A 1 92 ? 7.908 -12.535 -6.779 1.00 87.88 92 LYS A O 1
ATOM 753 N N . GLN A 1 93 ? 7.584 -10.709 -8.056 1.00 89.69 93 GLN A N 1
ATOM 754 C CA . GLN A 1 93 ? 8.978 -10.409 -8.372 1.00 89.69 93 GLN A CA 1
ATOM 755 C C . GLN A 1 93 ? 9.267 -8.941 -8.062 1.00 89.69 93 GLN A C 1
ATOM 757 O O . GLN A 1 93 ? 8.447 -8.080 -8.359 1.00 89.69 93 GLN A O 1
ATOM 762 N N . HIS A 1 94 ? 10.398 -8.664 -7.414 1.00 90.19 94 HIS A N 1
ATOM 763 C CA . HIS A 1 94 ? 10.820 -7.304 -7.072 1.00 90.19 94 HIS A CA 1
ATOM 764 C C . HIS A 1 94 ? 12.159 -7.018 -7.736 1.00 90.19 94 HIS A C 1
ATOM 766 O O . HIS A 1 94 ? 13.086 -7.822 -7.630 1.00 90.19 94 HIS A O 1
ATOM 772 N N . PHE A 1 95 ? 12.252 -5.867 -8.385 1.00 90.88 95 PHE A N 1
ATOM 773 C CA . PHE A 1 95 ? 13.466 -5.328 -8.963 1.00 90.88 95 PHE A CA 1
ATOM 774 C C . PHE A 1 95 ? 13.792 -3.996 -8.291 1.00 90.88 95 PHE A C 1
ATOM 776 O O . PHE A 1 95 ? 12.937 -3.120 -8.168 1.00 90.88 95 PHE A O 1
ATOM 783 N N . SER A 1 96 ? 15.044 -3.856 -7.861 1.00 89.38 96 SER A N 1
ATOM 784 C CA . SER A 1 96 ? 15.647 -2.553 -7.590 1.00 89.38 96 SER A CA 1
ATOM 785 C C . SER A 1 96 ? 16.402 -2.140 -8.842 1.00 89.38 96 SER A C 1
ATOM 787 O O . SER A 1 96 ? 17.302 -2.865 -9.268 1.00 89.38 96 SER A O 1
ATOM 789 N N . ALA A 1 97 ? 16.034 -1.014 -9.439 1.00 85.12 97 ALA A N 1
ATOM 790 C CA . ALA A 1 97 ? 16.608 -0.518 -10.683 1.00 85.12 97 ALA A CA 1
ATOM 791 C C . ALA A 1 97 ? 18.127 -0.257 -10.583 1.00 85.12 97 ALA A C 1
ATOM 793 O O . ALA A 1 97 ? 18.862 -0.469 -11.549 1.00 85.12 97 ALA A O 1
ATOM 794 N N . ALA A 1 98 ? 18.621 0.104 -9.393 1.00 82.50 98 ALA A N 1
ATOM 795 C CA . ALA A 1 98 ? 20.055 0.246 -9.135 1.00 82.50 98 ALA A CA 1
ATOM 796 C C . ALA A 1 98 ? 20.844 -1.069 -9.252 1.00 82.50 98 ALA A C 1
ATOM 798 O O . ALA A 1 98 ? 22.031 -1.037 -9.556 1.00 82.50 98 ALA A O 1
ATOM 799 N N . VAL A 1 99 ? 20.213 -2.223 -9.011 1.00 85.31 99 VAL A N 1
ATOM 800 C CA . VAL A 1 99 ? 20.911 -3.523 -8.921 1.00 85.31 99 VAL A CA 1
ATOM 801 C C . VAL A 1 99 ? 20.545 -4.451 -10.075 1.00 85.31 99 VAL A C 1
ATOM 803 O O . VAL A 1 99 ? 21.381 -5.188 -10.589 1.00 85.31 99 VAL A O 1
ATOM 806 N N . ALA A 1 100 ? 19.281 -4.452 -10.486 1.00 87.25 100 ALA A N 1
ATOM 807 C CA . ALA A 1 100 ? 18.805 -5.305 -11.558 1.00 87.25 100 ALA A CA 1
ATOM 808 C C . ALA A 1 100 ? 19.340 -4.819 -12.909 1.00 87.25 100 ALA A C 1
ATOM 810 O O . ALA A 1 100 ? 19.312 -3.623 -13.198 1.00 87.25 100 ALA A O 1
ATOM 811 N N . SER A 1 101 ? 19.794 -5.756 -13.745 1.00 90.25 101 SER A N 1
ATOM 812 C CA . SER A 1 101 ? 20.107 -5.447 -15.138 1.00 90.25 101 SER A CA 1
ATOM 813 C C . SER A 1 101 ? 18.820 -5.150 -15.908 1.00 90.25 101 SER A C 1
ATOM 815 O O . SER A 1 101 ? 17.751 -5.696 -15.593 1.00 90.25 101 SER A O 1
ATOM 817 N N . ILE A 1 102 ? 18.919 -4.287 -16.917 1.00 91.25 102 ILE A N 1
ATOM 818 C CA . ILE A 1 102 ? 17.757 -3.874 -17.703 1.00 91.25 102 ILE A CA 1
ATOM 819 C C . ILE A 1 102 ? 17.154 -5.055 -18.475 1.00 91.25 102 ILE A C 1
ATOM 821 O O . ILE A 1 102 ? 15.936 -5.205 -18.513 1.00 91.25 102 ILE A O 1
ATOM 825 N N . GLU A 1 103 ? 17.975 -5.992 -18.946 1.00 94.31 103 GLU A N 1
ATOM 826 C CA . GLU A 1 103 ? 17.547 -7.192 -19.679 1.00 94.31 103 GLU A CA 1
ATOM 827 C C . GLU A 1 103 ? 16.677 -8.106 -18.809 1.00 94.31 103 GLU A C 1
ATOM 829 O O . GLU A 1 103 ? 15.728 -8.733 -19.288 1.00 94.31 103 GLU A O 1
ATOM 834 N N . ARG A 1 104 ? 16.978 -8.195 -17.504 1.00 94.06 104 ARG A N 1
ATOM 835 C CA . ARG A 1 104 ? 16.164 -8.979 -16.561 1.00 94.06 104 ARG A CA 1
ATOM 836 C C . ARG A 1 104 ? 14.791 -8.355 -16.355 1.00 94.06 104 ARG A C 1
ATOM 838 O O . ARG A 1 104 ? 13.820 -9.097 -16.205 1.00 94.06 104 ARG A O 1
ATOM 845 N N . ILE A 1 105 ? 14.719 -7.026 -16.332 1.00 94.12 105 ILE A N 1
ATOM 846 C CA . ILE A 1 105 ? 13.462 -6.288 -16.199 1.00 94.12 105 ILE A CA 1
ATOM 847 C C . ILE A 1 105 ? 12.641 -6.423 -17.483 1.00 94.12 105 ILE A C 1
ATOM 849 O O . ILE A 1 105 ? 11.479 -6.811 -17.411 1.00 94.12 105 ILE A O 1
ATOM 853 N N . GLU A 1 106 ? 13.246 -6.213 -18.654 1.00 95.81 106 GLU A N 1
ATOM 854 C CA . GLU A 1 106 ? 12.569 -6.386 -19.946 1.00 95.81 106 GLU A CA 1
ATOM 855 C C . GLU A 1 106 ? 12.007 -7.795 -20.111 1.00 95.81 106 GLU A C 1
ATOM 857 O O . GLU A 1 106 ? 10.841 -7.957 -20.462 1.00 95.81 106 GLU A O 1
ATOM 862 N N . ARG A 1 107 ? 12.798 -8.827 -19.792 1.00 95.38 107 ARG A N 1
ATOM 863 C CA . ARG A 1 107 ? 12.332 -10.218 -19.843 1.00 95.38 107 ARG A CA 1
ATOM 864 C C . ARG A 1 107 ? 11.139 -10.452 -18.920 1.00 95.38 107 ARG A C 1
ATOM 866 O O . ARG A 1 107 ? 10.238 -11.203 -19.275 1.00 95.38 107 ARG A O 1
ATOM 873 N N . ALA A 1 108 ? 11.129 -9.828 -17.743 1.00 95.00 108 ALA A N 1
ATOM 874 C CA . ALA A 1 108 ? 10.010 -9.947 -16.818 1.00 95.00 108 ALA A CA 1
ATOM 875 C C . ALA A 1 108 ? 8.743 -9.251 -17.341 1.00 95.00 108 ALA A C 1
ATOM 877 O O . ALA A 1 108 ? 7.655 -9.760 -17.097 1.00 95.00 108 ALA A O 1
ATOM 878 N N . ILE A 1 109 ? 8.875 -8.145 -18.081 1.00 95.31 109 ILE A N 1
ATOM 879 C CA . ILE A 1 109 ? 7.746 -7.452 -18.725 1.00 95.31 109 ILE A CA 1
ATOM 880 C C . ILE A 1 109 ? 7.211 -8.267 -19.911 1.00 95.31 109 ILE A C 1
ATOM 882 O O . ILE A 1 109 ? 6.012 -8.522 -20.000 1.00 95.31 109 ILE A O 1
ATOM 886 N N . LEU A 1 110 ? 8.100 -8.708 -20.805 1.00 95.75 110 LEU A N 1
ATOM 887 C CA . LEU A 1 110 ? 7.736 -9.412 -22.039 1.00 95.75 110 LEU A CA 1
ATOM 888 C C . LEU A 1 110 ? 7.222 -10.834 -21.776 1.00 95.75 110 LEU A C 1
ATOM 890 O O . LEU A 1 110 ? 6.343 -11.325 -22.479 1.00 95.75 110 LEU A O 1
ATOM 894 N N . SER A 1 111 ? 7.763 -11.513 -20.765 1.00 94.94 111 SER A N 1
ATOM 895 C CA . SER A 1 111 ? 7.435 -12.905 -20.435 1.00 94.94 111 SER A CA 1
ATOM 896 C C . SER A 1 111 ? 7.310 -13.090 -18.916 1.00 94.94 111 SER A C 1
ATOM 898 O O . SER A 1 111 ? 8.174 -13.712 -18.280 1.00 94.94 111 SER A O 1
ATOM 900 N N . PRO A 1 112 ? 6.247 -12.538 -18.300 1.00 92.69 112 PRO A N 1
ATOM 901 C CA . PRO A 1 112 ? 6.077 -12.553 -16.854 1.00 92.69 112 PRO A CA 1
ATOM 902 C C . PRO A 1 112 ? 5.896 -13.981 -16.331 1.00 92.69 112 PRO A C 1
ATOM 904 O O . PRO A 1 112 ? 5.004 -14.712 -16.747 1.00 92.69 112 PRO A O 1
ATOM 907 N N . ARG A 1 113 ? 6.729 -14.373 -15.359 1.00 93.19 113 ARG A N 1
ATOM 908 C CA . ARG A 1 113 ? 6.622 -15.667 -14.648 1.00 93.19 113 ARG A CA 1
ATOM 909 C C . ARG A 1 113 ? 5.913 -15.564 -13.297 1.00 93.19 113 ARG A C 1
ATOM 911 O O . ARG A 1 113 ? 5.738 -16.563 -12.602 1.00 93.19 113 ARG A O 1
ATOM 918 N N . ARG A 1 114 ? 5.586 -14.346 -12.865 1.00 91.31 114 ARG A N 1
ATOM 919 C CA . ARG A 1 114 ? 4.950 -14.036 -11.579 1.00 91.31 114 ARG A CA 1
ATOM 920 C C . ARG A 1 114 ? 3.711 -13.193 -11.837 1.00 91.31 114 ARG A C 1
ATOM 922 O O . ARG A 1 114 ? 3.679 -12.448 -12.809 1.00 91.31 114 ARG A O 1
ATOM 929 N N . ARG A 1 115 ? 2.721 -13.291 -10.946 1.00 87.88 115 ARG A N 1
ATOM 930 C CA . ARG A 1 115 ? 1.470 -12.524 -11.060 1.00 87.88 115 ARG A CA 1
ATOM 931 C C . ARG A 1 115 ? 1.682 -11.026 -10.853 1.00 87.88 115 ARG A C 1
ATOM 933 O O . ARG A 1 115 ? 0.918 -10.232 -11.380 1.00 87.88 115 ARG A O 1
ATOM 940 N N . LEU A 1 116 ? 2.708 -10.650 -10.088 1.00 88.69 116 LEU A N 1
ATOM 941 C CA . LEU A 1 116 ? 3.045 -9.257 -9.806 1.00 88.69 116 LEU A CA 1
ATOM 942 C C . LEU A 1 116 ? 4.529 -8.984 -10.009 1.00 88.69 116 LEU A C 1
ATOM 944 O O . LEU A 1 116 ? 5.385 -9.756 -9.566 1.00 88.69 116 LEU A O 1
ATOM 948 N N . ILE A 1 117 ? 4.826 -7.843 -10.621 1.00 89.94 117 ILE A N 1
ATOM 949 C CA . ILE A 1 117 ? 6.180 -7.340 -10.830 1.00 89.94 117 ILE A CA 1
ATOM 950 C C . ILE A 1 117 ? 6.235 -5.923 -10.262 1.00 89.94 117 ILE A C 1
ATOM 952 O O . ILE A 1 117 ? 5.424 -5.076 -10.615 1.00 89.94 117 ILE A O 1
ATOM 956 N N . CYS A 1 118 ? 7.185 -5.678 -9.364 1.00 89.25 118 CYS A N 1
ATOM 957 C CA . CYS A 1 118 ? 7.458 -4.365 -8.791 1.00 89.25 118 CYS A CA 1
ATOM 958 C C . CYS A 1 118 ? 8.861 -3.936 -9.220 1.00 89.25 118 CYS A C 1
ATOM 960 O O . CYS A 1 118 ? 9.823 -4.668 -8.983 1.00 89.25 118 CYS A O 1
ATOM 962 N N . ILE A 1 119 ? 8.975 -2.776 -9.860 1.00 89.94 119 ILE A N 1
ATOM 963 C CA . ILE A 1 119 ? 10.241 -2.182 -10.298 1.00 89.94 119 ILE A CA 1
ATOM 964 C C . ILE A 1 119 ? 10.362 -0.853 -9.556 1.00 89.94 119 ILE A C 1
ATOM 966 O O . ILE A 1 119 ? 9.497 -0.001 -9.715 1.00 89.94 119 ILE A O 1
ATOM 970 N N . ASN A 1 120 ? 11.389 -0.702 -8.719 1.00 87.75 120 ASN A N 1
ATOM 971 C CA . ASN A 1 120 ? 11.614 0.518 -7.939 1.00 87.75 120 ASN A CA 1
ATOM 972 C C . ASN A 1 120 ? 12.867 1.242 -8.435 1.00 87.75 120 ASN A C 1
ATOM 974 O O . ASN A 1 120 ? 13.943 0.640 -8.501 1.00 87.75 120 ASN A O 1
ATOM 978 N N . ASP A 1 121 ? 12.739 2.531 -8.713 1.00 82.00 121 ASP A N 1
ATOM 979 C CA . ASP A 1 121 ? 13.770 3.464 -9.170 1.00 82.00 121 ASP A CA 1
ATOM 980 C C . ASP A 1 121 ? 14.588 4.035 -8.000 1.00 82.00 121 ASP A C 1
ATOM 982 O O . ASP A 1 121 ? 14.661 5.231 -7.747 1.00 82.00 121 ASP A O 1
ATOM 986 N N . VAL A 1 122 ? 15.224 3.154 -7.232 1.00 78.75 122 VAL A N 1
ATOM 987 C CA . VAL A 1 122 ? 15.991 3.567 -6.050 1.00 78.75 122 VAL A CA 1
ATOM 988 C C . VAL A 1 122 ? 17.436 3.866 -6.443 1.00 78.75 122 VAL A C 1
ATOM 990 O O . VAL A 1 1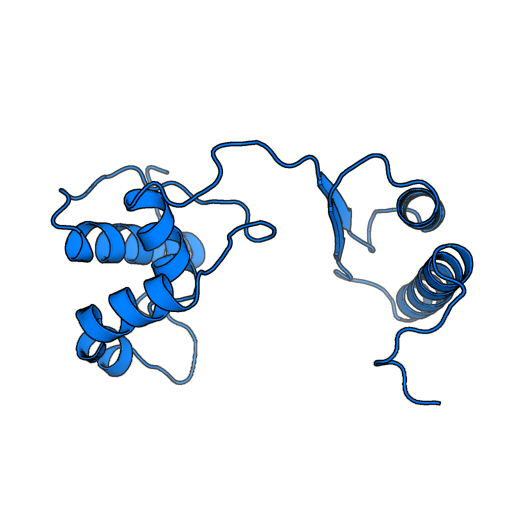22 ? 18.103 2.964 -6.938 1.00 78.75 122 VAL A O 1
ATOM 993 N N . LYS A 1 123 ? 17.940 5.075 -6.141 1.00 81.69 123 LYS A N 1
ATOM 994 C CA . LYS A 1 123 ? 19.362 5.475 -6.281 1.00 81.69 123 LYS A CA 1
ATOM 995 C C . LYS A 1 123 ? 19.947 5.246 -7.687 1.00 81.69 123 LYS A C 1
ATOM 997 O O . LYS A 1 123 ? 20.993 4.616 -7.834 1.00 81.69 123 LYS A O 1
ATOM 1002 N N . LEU A 1 124 ? 19.259 5.719 -8.719 1.00 84.06 124 LEU A N 1
ATOM 1003 C CA . LEU A 1 124 ? 19.765 5.692 -10.093 1.00 84.06 124 LEU A CA 1
ATOM 1004 C C . LEU A 1 124 ? 20.620 6.933 -10.376 1.00 84.06 124 LEU A C 1
ATOM 1006 O O . LEU A 1 124 ? 20.309 8.001 -9.859 1.00 84.06 124 LEU A O 1
ATOM 1010 N N . SER A 1 125 ? 21.666 6.791 -11.198 1.00 87.75 125 SER A N 1
ATOM 1011 C CA . SER A 1 125 ? 22.235 7.951 -11.896 1.00 87.75 125 SER A CA 1
ATOM 1012 C C . SER A 1 125 ? 21.271 8.405 -12.990 1.00 87.75 125 SER A C 1
ATOM 1014 O O . SER A 1 125 ? 20.444 7.606 -13.449 1.00 87.75 125 SER A O 1
ATOM 1016 N N . ASP A 1 126 ? 21.391 9.652 -13.433 1.00 89.62 126 ASP A N 1
ATOM 1017 C CA . ASP A 1 126 ? 20.515 10.210 -14.466 1.00 89.62 126 ASP A CA 1
ATOM 1018 C C . ASP A 1 126 ? 20.629 9.430 -15.782 1.00 89.62 126 ASP A C 1
ATOM 1020 O O . ASP A 1 126 ? 19.616 9.087 -16.395 1.00 89.62 126 ASP A O 1
ATOM 1024 N N . GLU A 1 127 ? 21.839 9.029 -16.180 1.00 88.25 127 GLU A N 1
ATOM 1025 C CA . GLU A 1 127 ? 22.065 8.246 -17.401 1.00 88.25 127 GLU A CA 1
ATOM 1026 C C . GLU A 1 127 ? 21.382 6.880 -17.311 1.00 88.25 127 GLU A C 1
ATOM 1028 O O . GLU A 1 127 ? 20.705 6.436 -18.243 1.00 88.25 127 GLU A O 1
ATOM 1033 N N . ARG A 1 128 ? 21.517 6.213 -16.157 1.00 86.31 128 ARG A N 1
ATOM 1034 C CA . ARG A 1 128 ? 20.881 4.914 -15.930 1.00 86.31 128 ARG A CA 1
ATOM 1035 C C . ARG A 1 128 ? 19.365 5.054 -15.872 1.00 86.31 128 ARG A C 1
ATOM 1037 O O . ARG A 1 128 ? 18.667 4.182 -16.384 1.00 86.31 128 ARG A O 1
ATOM 1044 N N . TYR A 1 129 ? 18.849 6.129 -15.283 1.00 90.38 129 TYR A N 1
ATOM 1045 C CA . TYR A 1 129 ? 17.422 6.425 -15.280 1.00 90.38 129 TYR A CA 1
ATOM 1046 C C . TYR A 1 129 ? 16.885 6.593 -16.704 1.00 90.38 129 TYR A C 1
ATOM 1048 O O . TYR A 1 129 ? 15.905 5.936 -17.058 1.00 90.38 129 TYR A O 1
ATOM 1056 N N . VAL A 1 130 ? 17.545 7.405 -17.536 1.00 91.88 130 VAL A N 1
ATOM 1057 C CA . VAL A 1 130 ? 17.143 7.639 -18.932 1.00 91.88 130 VAL A CA 1
ATOM 1058 C C . VAL A 1 130 ? 17.119 6.330 -19.720 1.00 91.88 130 VAL A C 1
ATOM 1060 O O . VAL A 1 130 ? 16.105 6.019 -20.355 1.00 91.88 130 VAL A O 1
ATOM 1063 N N . GLU A 1 131 ? 18.180 5.523 -19.632 1.00 90.44 131 GLU A N 1
ATOM 1064 C CA . GLU A 1 131 ? 18.239 4.248 -20.353 1.00 90.44 131 GLU A CA 1
ATOM 1065 C C . GLU A 1 131 ? 17.186 3.254 -19.850 1.00 90.44 131 GLU A C 1
ATOM 1067 O O . GLU A 1 131 ? 16.471 2.643 -20.650 1.00 90.44 131 GLU A O 1
ATOM 1072 N N . MET A 1 132 ? 17.023 3.115 -18.529 1.00 90.31 132 MET A N 1
ATOM 1073 C CA . MET A 1 132 ? 16.009 2.221 -17.966 1.00 90.31 132 MET A CA 1
ATOM 1074 C C . MET A 1 132 ? 14.596 2.655 -18.349 1.00 90.31 132 MET A C 1
ATOM 1076 O O . MET A 1 132 ? 13.801 1.811 -18.752 1.00 90.31 132 MET A O 1
ATOM 1080 N N . ASN A 1 133 ? 14.286 3.949 -18.279 1.00 91.81 133 ASN A N 1
ATOM 1081 C CA . ASN A 1 133 ? 12.984 4.490 -18.660 1.00 91.81 133 ASN A CA 1
ATOM 1082 C C . ASN A 1 133 ? 12.660 4.179 -20.128 1.00 91.81 133 ASN A C 1
ATOM 1084 O O . ASN A 1 133 ? 11.592 3.644 -20.431 1.00 91.81 133 ASN A O 1
ATOM 1088 N N . ARG A 1 134 ? 13.609 4.439 -21.036 1.00 94.81 134 ARG A N 1
ATOM 1089 C CA . ARG A 1 134 ? 13.468 4.153 -22.471 1.00 94.81 134 ARG A CA 1
ATOM 1090 C C . ARG A 1 134 ? 13.194 2.670 -22.730 1.00 94.81 134 ARG A C 1
ATOM 1092 O O . ARG A 1 134 ? 12.254 2.327 -23.445 1.00 94.81 134 ARG A O 1
ATOM 1099 N N . ARG A 1 135 ? 13.994 1.786 -22.131 1.00 95.00 135 ARG A N 1
ATOM 1100 C CA . ARG A 1 135 ? 13.913 0.329 -22.335 1.00 95.00 135 ARG A CA 1
ATOM 1101 C C . ARG A 1 135 ? 12.671 -0.291 -21.701 1.00 95.00 135 ARG A C 1
ATOM 1103 O O . ARG A 1 135 ? 12.031 -1.139 -22.320 1.00 95.00 135 ARG A O 1
ATOM 1110 N N . VAL A 1 136 ? 12.294 0.151 -20.501 1.00 94.06 136 VAL A N 1
ATOM 1111 C CA . VAL A 1 136 ? 11.064 -0.291 -19.829 1.00 94.06 136 VAL A CA 1
ATOM 1112 C C . VAL A 1 1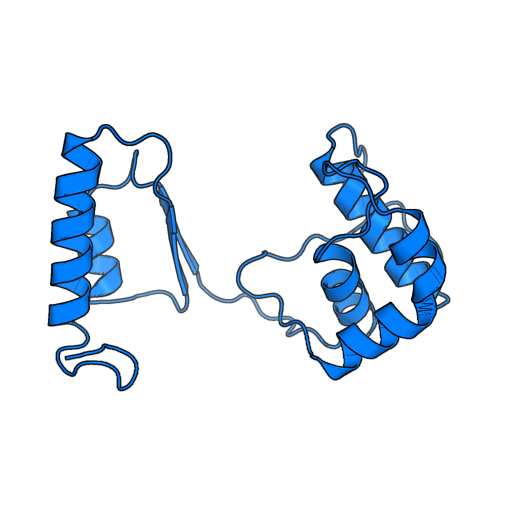36 ? 9.840 0.099 -20.651 1.00 94.06 136 VAL A C 1
ATOM 1114 O O . VAL A 1 136 ? 9.010 -0.767 -20.917 1.00 94.06 136 VAL A O 1
ATOM 1117 N N . LYS A 1 137 ? 9.758 1.350 -21.125 1.00 93.00 137 LYS A N 1
ATOM 1118 C CA . LYS A 1 137 ? 8.674 1.792 -22.017 1.00 93.00 137 LYS A CA 1
ATOM 1119 C C . LYS A 1 137 ? 8.615 0.945 -23.282 1.00 93.00 137 LYS A C 1
ATOM 1121 O O . LYS A 1 137 ? 7.588 0.337 -23.547 1.00 93.00 137 LYS A O 1
ATOM 1126 N N . ALA A 1 138 ? 9.735 0.785 -23.987 1.00 95.44 138 ALA A N 1
ATOM 1127 C CA . ALA A 1 138 ? 9.789 -0.051 -25.188 1.00 95.44 138 ALA A CA 1
ATOM 1128 C C . ALA A 1 138 ? 9.382 -1.518 -24.928 1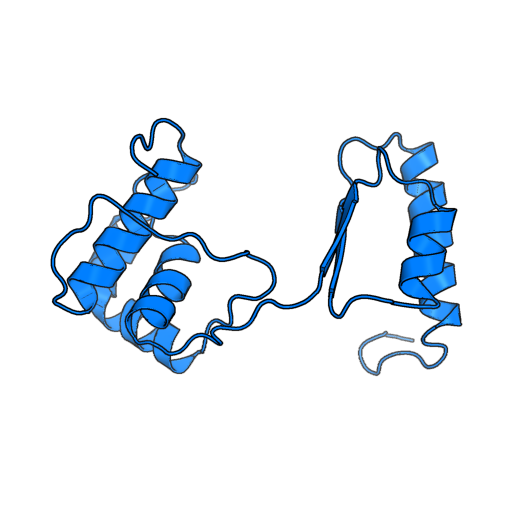.00 95.44 138 ALA A C 1
ATOM 1130 O O . ALA A 1 138 ? 8.819 -2.179 -25.798 1.00 95.44 138 ALA A O 1
ATOM 1131 N N . ALA A 1 139 ? 9.661 -2.073 -23.744 1.00 95.81 139 ALA A N 1
ATOM 1132 C CA . ALA A 1 139 ? 9.175 -3.399 -23.367 1.00 95.81 139 ALA A CA 1
ATOM 1133 C C . ALA A 1 139 ? 7.654 -3.438 -23.140 1.00 95.81 139 ALA A C 1
ATOM 1135 O O . ALA A 1 139 ? 7.027 -4.412 -23.552 1.00 95.81 139 ALA A O 1
ATOM 1136 N N . PHE A 1 140 ? 7.067 -2.402 -22.531 1.00 93.88 140 PHE A N 1
ATOM 1137 C CA . PHE A 1 140 ? 5.615 -2.289 -22.376 1.00 93.88 140 PHE A CA 1
ATOM 1138 C C . PHE A 1 140 ? 4.906 -2.113 -23.721 1.00 93.88 140 PHE A C 1
ATOM 1140 O O . PHE A 1 140 ? 3.998 -2.891 -23.984 1.00 93.88 140 PHE A O 1
ATOM 1147 N N . GLU A 1 141 ? 5.381 -1.221 -24.597 1.00 93.94 141 GLU A N 1
ATOM 1148 C CA . GLU A 1 141 ? 4.830 -1.028 -25.954 1.00 93.94 141 GLU A CA 1
ATOM 1149 C C . GLU A 1 141 ? 4.859 -2.329 -26.770 1.00 93.94 141 GLU A C 1
ATOM 1151 O O . GLU A 1 141 ? 3.890 -2.708 -27.417 1.00 93.94 141 GLU A O 1
ATOM 1156 N N . ARG A 1 142 ? 5.958 -3.094 -26.690 1.00 95.88 142 ARG A N 1
ATOM 1157 C CA . ARG A 1 142 ? 6.039 -4.411 -27.349 1.00 95.88 142 ARG A CA 1
ATOM 1158 C C . ARG A 1 142 ? 5.056 -5.429 -26.768 1.00 95.88 142 ARG A C 1
ATOM 1160 O O . ARG A 1 142 ? 4.595 -6.308 -27.489 1.00 95.88 142 ARG A O 1
ATOM 1167 N N . ARG A 1 143 ? 4.791 -5.378 -25.459 1.00 94.44 143 ARG A N 1
ATOM 1168 C CA . ARG A 1 143 ? 3.914 -6.337 -24.767 1.00 94.44 143 ARG A CA 1
ATOM 1169 C C . ARG A 1 143 ? 2.432 -5.984 -24.907 1.00 94.44 143 ARG A C 1
ATOM 1171 O O . ARG A 1 143 ? 1.605 -6.900 -24.892 1.00 94.44 143 ARG A O 1
ATOM 1178 N N . PHE A 1 144 ? 2.126 -4.695 -24.989 1.00 92.75 144 PHE A N 1
ATOM 1179 C CA . PHE A 1 144 ? 0.796 -4.100 -25.073 1.00 92.75 144 PHE A CA 1
ATOM 1180 C C . PHE A 1 144 ? 0.814 -3.057 -26.203 1.00 92.75 144 PHE A C 1
ATOM 1182 O O . PHE A 1 144 ? 0.957 -1.871 -25.927 1.00 92.75 144 PHE A O 1
ATOM 1189 N N . PRO A 1 145 ? 0.740 -3.503 -27.469 1.00 91.44 145 PRO A N 1
ATOM 1190 C CA . PRO A 1 145 ? 0.879 -2.616 -28.628 1.00 91.44 145 PRO A CA 1
ATOM 1191 C C . PRO A 1 145 ? -0.323 -1.686 -28.820 1.00 91.44 145 PRO A C 1
ATOM 1193 O O . PRO A 1 145 ? -0.197 -0.624 -29.425 1.00 91.44 145 PRO A O 1
ATOM 1196 N N . ASP A 1 146 ? -1.487 -2.083 -28.311 1.00 93.00 146 ASP A N 1
ATOM 1197 C CA . ASP A 1 146 ? -2.690 -1.269 -28.365 1.00 93.00 146 ASP A CA 1
ATOM 1198 C C . ASP A 1 146 ? -2.681 -0.264 -27.216 1.00 93.00 146 ASP A C 1
ATOM 1200 O O . ASP A 1 146 ? -2.649 -0.643 -26.039 1.00 93.00 146 ASP A O 1
ATOM 1204 N N . LYS A 1 147 ? -2.760 1.023 -27.563 1.00 86.88 147 LYS A N 1
ATOM 1205 C CA . LYS A 1 147 ? -2.859 2.096 -26.575 1.00 86.88 147 LYS A CA 1
ATOM 1206 C C . LYS A 1 147 ? -4.075 1.892 -25.681 1.00 86.88 147 LYS A C 1
ATOM 1208 O O . LYS A 1 147 ? -5.185 1.602 -26.137 1.00 86.88 147 LYS A O 1
ATOM 1213 N N . SER A 1 148 ? -3.888 2.122 -24.390 1.00 85.44 148 SER A N 1
ATOM 1214 C CA . SER A 1 148 ? -4.995 2.209 -23.449 1.00 85.44 148 SER A CA 1
ATOM 1215 C C . SER A 1 148 ? -5.931 3.358 -23.827 1.00 85.44 148 SER A C 1
ATOM 1217 O O . SER A 1 148 ? -5.489 4.436 -24.210 1.00 85.44 148 SER A O 1
ATOM 1219 N N . LYS A 1 149 ? -7.237 3.195 -23.589 1.00 86.94 149 LYS A N 1
ATOM 1220 C CA . LYS A 1 149 ? -8.233 4.279 -23.729 1.00 86.94 149 LYS A CA 1
ATOM 1221 C C . LYS A 1 149 ? -7.950 5.520 -22.862 1.00 86.94 149 LYS A C 1
ATOM 1223 O O . LYS A 1 149 ? -8.621 6.536 -23.006 1.00 86.94 149 LYS A O 1
ATOM 1228 N N . TYR A 1 150 ? -7.030 5.405 -21.904 1.00 87.19 150 TYR A N 1
ATOM 1229 C CA . TYR A 1 150 ? -6.593 6.491 -21.025 1.00 87.19 150 TYR A CA 1
ATOM 1230 C C . TYR A 1 150 ? -5.321 7.193 -21.518 1.00 87.19 150 TYR A C 1
ATOM 1232 O O . TYR A 1 150 ? -4.946 8.228 -20.967 1.00 87.19 150 TYR A O 1
ATOM 1240 N N . GLU A 1 151 ? -4.649 6.642 -22.526 1.00 81.69 151 GLU A N 1
ATOM 1241 C CA . GLU A 1 151 ? -3.536 7.307 -23.188 1.00 81.69 151 GLU A CA 1
ATOM 1242 C C . GLU A 1 151 ? -4.123 8.338 -24.149 1.00 81.69 151 GLU A C 1
ATOM 1244 O O . GLU A 1 151 ? -4.838 8.001 -25.092 1.00 81.69 151 GLU A O 1
ATOM 1249 N N . LYS A 1 152 ? -3.888 9.621 -23.851 1.00 70.81 152 LYS A N 1
ATOM 1250 C CA . LYS A 1 152 ? -4.287 10.703 -24.754 1.00 70.81 152 LYS A CA 1
ATOM 1251 C C . LYS A 1 152 ? -3.540 10.543 -26.090 1.00 70.81 152 LYS A C 1
ATOM 1253 O O . LYS A 1 152 ? -2.401 10.064 -26.066 1.00 70.81 152 LYS A O 1
ATOM 1258 N N . PRO A 1 153 ? -4.175 10.906 -27.218 1.00 61.09 153 PRO A N 1
ATOM 1259 C CA . PRO A 1 153 ? -3.513 10.919 -28.518 1.00 61.09 153 PRO A CA 1
ATOM 1260 C C . PRO A 1 153 ? -2.237 11.764 -28.499 1.00 61.09 153 PRO A C 1
ATOM 1262 O O . PRO A 1 153 ? -2.237 12.822 -27.824 1.00 61.09 153 PRO A O 1
#

Solvent-accessible surface area (backbone atoms only — not comparable to full-atom values): 9321 Å² total; per-residue (Å²): 92,92,75,56,86,50,60,70,44,33,28,51,48,50,13,39,49,51,26,29,52,77,67,73,43,77,86,66,79,66,58,87,80,79,64,84,90,76,62,78,74,55,65,68,62,44,49,51,54,45,66,76,41,40,68,62,52,62,71,39,67,62,100,62,95,56,52,75,35,74,53,76,54,24,49,42,39,34,38,49,76,70,65,74,53,81,96,64,88,78,50,66,46,80,37,47,56,62,75,48,57,65,70,62,52,36,46,43,63,64,58,59,91,44,85,38,79,46,77,41,86,52,84,59,53,71,70,57,45,54,53,46,53,54,49,50,49,55,27,47,43,72,63,49,74,70,78,54,96,81,58,77,133

Sequence (153 aa):
HLLALGMFKKICRNSDRLARRALGMKPSPIFMRQQHICAPMLRTESQNIYTLLKDEILSSLTRTRTASNPTQYLFIDYMYHKGLIINERISKQHFSAAVASIERIERAILSPRRRLICINDVKLSDERYVEMNRRVKAAFERRFPDKSKYEKP

Mean predicted aligned error: 7.04 Å

Secondary structure (DSSP, 8-state):
-----SHHHHHHHHHHHHHHHHTTPPP-S------GGG----HHHHHHHHHHTHHHHHHT--SS--SSS--HHHHHHHHHHTT-S--S---EEEEETTTS-HHHHHHHHHS--SSEEEEE--S--HHHHHHHHHHHHHHHHHH--SPPTTS--

Foldseek 3Di:
DQDQPDLVSLLLLLLLQLLCVLVVHDRDSDGDDDDPVAQDQDPVLVVVSCVSCVVLQVVQDDPDDGSSHHDPSNSSSNCVVVVNGDPDDFFEEEAELVPDDLVVLLCCLQPPPGPYYHYDPPDDDPVSVVVSVVSNVVSNCVNCVDDDPPDDD

pLDDT: mean 88.04, std 8.91, range [50.44, 97.62]